Protein AF-S4PW53-F1 (afdb_monomer)

Foldseek 3Di:
DQFQKDQFFDDDWDAQPQPRHTQDDRGSSAIAGPFARHTHHPVSSVVPDRPDAGDPVPDQFDPPDDPVNQCVSVVHPDALVVVVVVVVCVVPNPPPPCVVNDDDDPVVVVVQRVQCRPVPNNRDD

pLDDT: mean 90.6, std 8.45, range [56.06, 98.12]

Solvent-accessible surface area (backbone atoms only — not comparable to full-atom values): 7636 Å² total; per-residue (Å²): 76,74,69,56,67,39,81,35,65,66,83,76,90,50,56,16,74,83,80,71,44,76,43,68,72,87,58,61,36,24,26,30,19,78,61,44,59,56,39,26,36,72,72,51,56,79,70,55,75,57,70,49,54,54,48,68,91,73,61,72,50,62,74,98,56,57,66,70,54,55,24,61,75,68,76,41,96,65,60,64,67,59,56,52,55,51,52,50,37,68,73,76,36,74,86,44,87,54,67,93,71,65,80,77,60,70,67,59,56,49,52,49,52,52,34,38,34,73,48,46,92,73,39,84,134

Nearest PDB structures (foldseek):
  3cxl-assembly1_A  TM=5.288E-01  e=1.741E-15  unclassified
  1xa6-assembly1_A  TM=5.085E-01  e=3.289E-14  Homo sapiens
  3ugd-assembly1_B  TM=9.705E-01  e=2.954E-06  Mus musculus
  3uff-assembly1_B  TM=9.692E-01  e=5.103E-06  Mus musculus
  3ugl-assembly1_B  TM=9.686E-01  e=4.766E-06  Mus musculus

Mean predicted aligned error: 8.58 Å

InterPro domains:
  IPR000198 Rho GTPase-activating protein domain [PF00620] (79-122)
  IPR000198 Rho GTPase-activating protein domain [PS50238] (65-125)
  IPR002219 Protein kinase C-like, phorbol ester/diacylglycerol-binding domain [PF00130] (3-53)
  IPR002219 Protein kinase C-like, phorbol ester/diacylglycerol-binding domain [PS00479] (3-52)
  IPR002219 Protein kinase C-like, phorbol ester/diacylglycerol-binding domain [PS50081] (2-52)
  IPR002219 Protein kinase C-like, phorbol ester/diacylglycerol-binding domain [SM00109] (3-52)
  IPR008936 Rho GTPase activation protein [G3DSA:1.10.555.10] (64-125)
  IPR008936 Rho GTPase activation protein [SSF48350] (61-122)
  IPR020454 Diacylglycerol/phorbol-ester binding [PR00008] (16-25)
  IPR020454 Diacylglycerol/phorbol-ester binding [PR00008] (29-40)
  IPR020454 Diacylglycerol/phorbol-ester binding [PR00008] (41-53)
  IPR046349 C1-like domain superfamily [SSF57889] (2-57)
  IPR051854 Rho-type GTPase-activating protein [PTHR46075] (1-125)

Organism: NCBI:txid116150

Sequence (125 aa):
KSHNFKVHTFKGLNWCELCANFLWGFTAQGVKCEDCGFIAHSKCSDVVPNHCLPDLKKLRGVFGIDLTTLLNAHSSTLPFVVKKCVNEIEARGMDSEGIYRVSGFADEIEALKLAFDKDGEAADL

Radius of gyration: 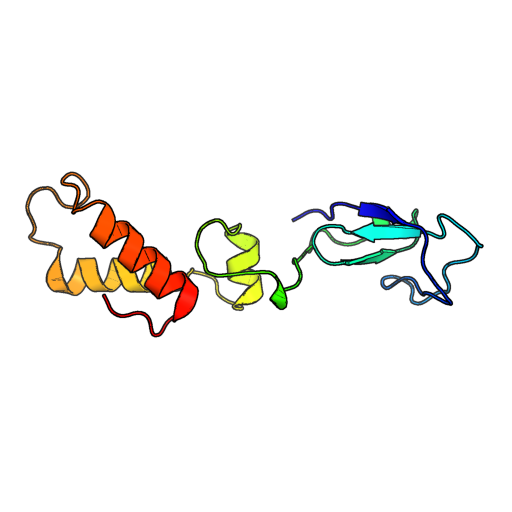21.02 Å; Cα contacts (8 Å, |Δi|>4): 148; chains: 1; bound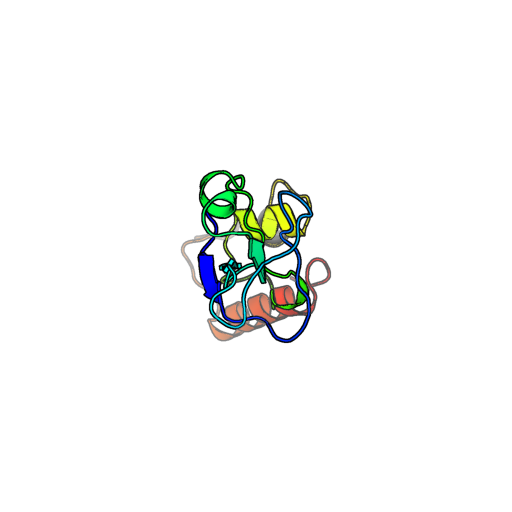ing box: 43×25×58 Å

Secondary structure (DSSP, 8-state):
----EEEE--SS--B-TTT--B--SSS--EEEETTT--EE-TTTGGGS-S-----GGG--SSTTS-HHHHHHHTT-SS-HHHHHHHHHIIIIITT-TTTTTS---HHHHHHHHHHHHHHGGG---

Structure (mmCIF, N/CA/C/O backbone):
data_AF-S4PW53-F1
#
_entry.id   AF-S4PW53-F1
#
loop_
_atom_site.group_PDB
_atom_site.id
_atom_site.type_symbol
_atom_site.label_atom_id
_atom_site.label_alt_id
_atom_site.label_comp_id
_atom_site.label_asym_id
_atom_site.label_entity_id
_atom_site.label_seq_id
_atom_site.pdbx_PDB_ins_code
_atom_site.Cartn_x
_atom_site.Cartn_y
_atom_site.Cartn_z
_atom_site.occupancy
_atom_site.B_iso_or_equiv
_atom_site.auth_seq_id
_atom_site.auth_comp_id
_atom_site.auth_asym_id
_atom_site.auth_atom_id
_atom_site.pdbx_PDB_model_num
ATOM 1 N N . LYS A 1 1 ? 8.225 5.040 -4.719 1.00 74.94 1 LYS A N 1
ATOM 2 C CA . LYS A 1 1 ? 9.363 4.251 -4.182 1.00 74.94 1 LYS A CA 1
ATOM 3 C C . LYS A 1 1 ? 10.362 4.031 -5.316 1.00 74.94 1 LYS A C 1
ATOM 5 O O . LYS A 1 1 ? 9.921 3.732 -6.420 1.00 74.94 1 LYS A O 1
ATOM 10 N N . SER A 1 2 ? 11.664 4.215 -5.079 1.00 87.62 2 SER A N 1
ATOM 11 C CA . SER A 1 2 ? 12.685 3.930 -6.104 1.00 87.62 2 SER A CA 1
ATOM 12 C C . SER A 1 2 ? 12.788 2.423 -6.377 1.00 87.62 2 SER A C 1
ATOM 14 O O . SER A 1 2 ? 12.500 1.611 -5.496 1.00 87.62 2 SER A O 1
ATOM 16 N N . HIS A 1 3 ? 13.158 2.046 -7.597 1.00 92.00 3 HIS A N 1
ATOM 17 C CA . HIS A 1 3 ? 13.350 0.649 -7.980 1.00 92.00 3 HIS A CA 1
ATOM 18 C C . HIS A 1 3 ? 14.664 0.091 -7.407 1.00 92.00 3 HIS A C 1
ATOM 20 O O . HIS A 1 3 ? 15.723 0.692 -7.563 1.00 92.00 3 HIS A O 1
ATOM 26 N N . ASN A 1 4 ? 14.620 -1.105 -6.811 1.00 93.31 4 ASN A N 1
ATOM 27 C CA . ASN A 1 4 ? 15.819 -1.865 -6.439 1.00 93.31 4 ASN A CA 1
ATOM 28 C C . ASN A 1 4 ? 16.297 -2.722 -7.628 1.00 93.31 4 ASN A C 1
ATOM 30 O O . ASN A 1 4 ? 15.990 -3.912 -7.706 1.00 93.31 4 ASN A O 1
ATOM 34 N N . PHE A 1 5 ? 16.958 -2.103 -8.610 1.00 96.50 5 PHE A N 1
ATOM 35 C CA . PHE A 1 5 ? 17.485 -2.797 -9.791 1.00 96.50 5 PHE A CA 1
ATOM 36 C C . PHE A 1 5 ? 18.758 -3.596 -9.478 1.00 96.50 5 PHE A C 1
ATOM 38 O O . PHE A 1 5 ? 19.708 -3.077 -8.892 1.00 96.50 5 PHE A O 1
ATOM 45 N N . LYS A 1 6 ? 18.812 -4.847 -9.950 1.00 97.50 6 LYS A N 1
ATOM 46 C CA . LYS A 1 6 ? 20.015 -5.691 -9.958 1.00 97.50 6 LYS A CA 1
ATOM 47 C C . LYS A 1 6 ? 20.291 -6.218 -11.357 1.00 97.50 6 LYS A C 1
ATOM 49 O O . LYS A 1 6 ? 19.363 -6.507 -12.111 1.00 97.50 6 LYS A O 1
ATOM 54 N N . VAL A 1 7 ? 21.570 -6.368 -11.695 1.00 97.62 7 VAL A N 1
ATOM 55 C CA . VAL A 1 7 ? 21.991 -7.020 -12.943 1.00 97.62 7 VAL A CA 1
ATOM 56 C C . VAL A 1 7 ? 21.440 -8.441 -12.973 1.00 97.62 7 VAL A C 1
ATOM 58 O O . VAL A 1 7 ? 21.563 -9.182 -11.999 1.00 97.62 7 VAL A O 1
ATOM 61 N N . HIS A 1 8 ? 20.828 -8.818 -14.091 1.00 96.44 8 HIS A N 1
ATOM 62 C CA . HIS A 1 8 ? 20.152 -10.099 -14.230 1.00 96.44 8 HIS A CA 1
ATOM 63 C C . HIS A 1 8 ? 20.482 -10.746 -15.580 1.00 96.44 8 HIS A C 1
ATOM 65 O O . HIS A 1 8 ? 20.553 -10.076 -16.609 1.00 96.44 8 HIS A O 1
ATOM 71 N N . THR A 1 9 ? 20.678 -12.069 -15.573 1.00 95.94 9 THR A N 1
ATOM 72 C CA . THR A 1 9 ? 20.819 -12.870 -16.797 1.00 95.94 9 THR A CA 1
ATOM 73 C C . THR A 1 9 ? 19.481 -13.504 -17.129 1.00 95.94 9 THR A C 1
ATOM 75 O O . THR A 1 9 ? 18.988 -14.363 -16.397 1.00 95.94 9 THR A O 1
ATOM 78 N N . PHE A 1 10 ? 18.878 -13.071 -18.229 1.00 93.31 10 PHE A N 1
ATOM 79 C CA . PHE A 1 10 ? 17.559 -13.532 -18.630 1.00 93.31 10 PHE A CA 1
ATOM 80 C C . PHE A 1 10 ? 17.644 -14.800 -19.479 1.00 93.31 10 PHE A C 1
ATOM 82 O O . PHE A 1 10 ? 18.540 -14.961 -20.307 1.00 93.31 10 PHE A O 1
ATOM 89 N N . LYS A 1 11 ? 16.693 -15.715 -19.266 1.00 91.62 11 LYS A N 1
ATOM 90 C CA . LYS A 1 11 ? 16.545 -16.917 -20.089 1.00 91.62 11 LYS A CA 1
ATOM 91 C C . LYS A 1 11 ? 15.675 -16.581 -21.300 1.00 91.62 11 LYS A C 1
ATOM 93 O O . LYS A 1 11 ? 14.579 -16.050 -21.133 1.00 91.62 11 LYS A O 1
ATOM 98 N N . GLY A 1 12 ? 16.151 -16.919 -22.495 1.00 89.06 12 GLY A N 1
ATOM 99 C CA . GLY A 1 12 ? 15.445 -16.649 -23.749 1.00 89.06 12 GLY A CA 1
ATOM 100 C C . GLY A 1 12 ? 15.503 -15.183 -24.187 1.00 89.06 12 GLY A C 1
ATOM 101 O O . GLY A 1 12 ? 16.290 -14.385 -23.676 1.00 89.06 12 GLY A O 1
ATOM 102 N N . LEU A 1 13 ? 14.664 -14.836 -25.162 1.00 90.56 13 LEU A N 1
ATOM 103 C CA . LEU A 1 13 ? 14.567 -13.480 -25.693 1.00 90.56 13 LEU A CA 1
ATOM 104 C C . LEU A 1 13 ? 13.761 -12.598 -24.729 1.00 90.56 13 LEU A C 1
ATOM 106 O O . LEU A 1 13 ? 12.656 -12.969 -24.342 1.00 90.56 13 LEU A O 1
ATOM 110 N N . ASN A 1 14 ? 14.319 -11.456 -24.324 1.00 93.69 14 ASN A N 1
ATOM 111 C CA . ASN A 1 14 ? 13.697 -10.530 -23.374 1.00 93.69 14 ASN A CA 1
ATOM 112 C C . ASN A 1 14 ? 13.786 -9.090 -23.901 1.00 93.69 14 ASN A C 1
ATOM 114 O O . ASN A 1 14 ? 14.706 -8.749 -24.647 1.00 93.69 14 ASN A O 1
ATOM 118 N N . TRP A 1 15 ? 12.838 -8.243 -23.504 1.00 96.06 15 TRP A N 1
ATOM 119 C CA . TRP A 1 15 ? 12.720 -6.857 -23.961 1.00 96.06 15 TRP A CA 1
ATOM 120 C C . TRP A 1 15 ? 12.665 -5.907 -22.769 1.00 96.06 15 TRP A C 1
ATOM 122 O O . TRP A 1 15 ? 12.169 -6.258 -21.702 1.00 96.06 15 TRP A O 1
ATOM 132 N N . CYS A 1 16 ? 13.202 -4.707 -22.955 1.00 95.88 16 CYS A N 1
ATOM 133 C CA . CYS A 1 16 ? 13.136 -3.639 -21.969 1.00 95.88 16 CYS A CA 1
ATOM 134 C C . CYS A 1 16 ? 11.715 -3.074 -21.904 1.00 95.88 16 CYS A C 1
ATOM 136 O O . CYS A 1 16 ? 11.179 -2.647 -22.924 1.00 95.88 16 CYS A O 1
ATOM 138 N N . GLU A 1 17 ? 11.133 -3.009 -20.710 1.00 94.44 17 GLU A N 1
ATOM 139 C CA . GLU A 1 17 ? 9.767 -2.513 -20.498 1.00 94.44 17 GLU A CA 1
ATOM 140 C C . GLU A 1 17 ? 9.651 -0.987 -20.646 1.00 94.44 17 GLU A C 1
ATOM 142 O O . GLU A 1 17 ? 8.554 -0.472 -20.829 1.00 94.44 17 GLU A O 1
ATOM 147 N N . LEU A 1 18 ? 10.773 -0.252 -20.620 1.00 94.44 18 LEU A N 1
ATOM 148 C CA . LEU A 1 18 ? 10.770 1.199 -20.833 1.00 94.44 18 LEU A CA 1
ATOM 149 C C . LEU A 1 18 ? 10.767 1.582 -22.320 1.00 94.44 18 LEU A C 1
ATOM 151 O O . LEU A 1 18 ? 9.990 2.430 -22.741 1.00 94.44 18 LEU A O 1
ATOM 155 N N . CYS A 1 19 ? 11.677 1.008 -23.113 1.00 96.50 19 CYS A N 1
ATOM 156 C CA . CYS A 1 19 ? 11.878 1.404 -24.513 1.00 96.50 19 CYS A CA 1
ATOM 157 C C . CYS A 1 19 ? 11.349 0.382 -25.527 1.00 96.50 19 CYS A C 1
ATOM 159 O O . CYS A 1 19 ? 11.502 0.595 -26.727 1.00 96.50 19 CYS A O 1
ATOM 161 N N . ALA A 1 20 ? 10.793 -0.737 -25.053 1.00 94.81 20 ALA A N 1
ATOM 162 C CA . ALA A 1 20 ? 10.298 -1.864 -25.846 1.00 94.81 20 ALA A CA 1
ATOM 163 C C . ALA A 1 20 ? 11.337 -2.523 -26.781 1.00 94.81 20 ALA A C 1
ATOM 165 O O . ALA A 1 20 ? 10.982 -3.361 -27.607 1.00 94.81 20 ALA A O 1
ATOM 166 N N . ASN A 1 21 ? 12.628 -2.196 -26.650 1.00 96.44 21 ASN A N 1
ATOM 167 C CA . ASN A 1 21 ? 13.694 -2.787 -27.458 1.00 96.44 21 ASN A CA 1
ATOM 168 C C . ASN A 1 21 ? 14.283 -4.043 -26.813 1.00 96.44 21 ASN A C 1
ATOM 170 O O . ASN A 1 21 ? 14.272 -4.218 -25.593 1.00 96.44 21 ASN A O 1
ATOM 174 N N . PHE A 1 22 ? 14.857 -4.894 -27.660 1.00 96.06 22 PHE A N 1
ATOM 175 C CA . PHE A 1 22 ? 15.467 -6.156 -27.261 1.00 96.06 22 PHE A CA 1
ATOM 176 C C . PHE A 1 22 ? 16.677 -5.971 -26.322 1.00 96.06 22 PHE A C 1
ATOM 178 O O . PHE A 1 22 ? 17.476 -5.039 -26.467 1.00 96.06 22 PHE A O 1
ATOM 185 N N . LEU A 1 23 ? 16.822 -6.877 -25.352 1.00 96.38 23 LEU A N 1
ATOM 186 C CA . LEU A 1 23 ? 17.965 -6.960 -24.441 1.00 96.38 23 LEU A CA 1
ATOM 187 C C . LEU A 1 23 ? 19.056 -7.847 -25.052 1.00 96.38 23 LEU A C 1
ATOM 189 O O . LEU A 1 23 ? 19.021 -9.071 -24.939 1.00 96.38 23 LEU A O 1
ATOM 193 N N . TRP A 1 24 ? 20.023 -7.218 -25.718 1.00 93.44 24 TRP A N 1
ATOM 194 C CA . TRP A 1 24 ? 21.106 -7.914 -26.413 1.00 93.44 24 TRP A CA 1
ATOM 195 C C . TRP A 1 24 ? 22.101 -8.586 -25.455 1.00 93.44 24 TRP A C 1
ATOM 197 O O . TRP A 1 24 ? 22.499 -8.002 -24.449 1.00 93.44 24 TRP A O 1
ATOM 207 N N . GLY A 1 25 ? 22.561 -9.788 -25.822 1.00 91.38 25 GLY A N 1
ATOM 208 C CA . GLY A 1 25 ? 23.638 -10.515 -25.139 1.00 91.38 25 GLY A CA 1
ATOM 209 C C . GLY A 1 25 ? 23.236 -11.896 -24.610 1.00 91.38 25 GLY A C 1
ATOM 210 O O . GLY A 1 25 ? 22.059 -12.244 -24.524 1.00 91.38 25 GLY A O 1
ATOM 211 N N . PHE A 1 26 ? 24.235 -12.701 -24.241 1.00 89.31 26 PHE A N 1
ATOM 212 C CA . PHE A 1 26 ? 24.027 -14.052 -23.695 1.00 89.31 26 PHE A CA 1
ATOM 213 C C . PHE A 1 26 ? 23.909 -14.078 -22.165 1.00 89.31 26 PHE A C 1
ATOM 215 O O . PHE A 1 26 ? 23.228 -14.942 -21.617 1.00 89.31 26 PHE A O 1
ATOM 222 N N . THR A 1 27 ? 24.543 -13.127 -21.478 1.00 93.62 27 THR A N 1
ATOM 223 C CA . THR A 1 27 ? 24.503 -12.964 -20.020 1.00 93.62 27 THR A CA 1
ATOM 224 C C . THR A 1 27 ? 24.413 -11.485 -19.660 1.00 93.62 27 THR A C 1
ATOM 226 O O . THR A 1 27 ? 24.782 -10.635 -20.469 1.00 93.62 27 THR A O 1
ATOM 229 N N . ALA A 1 28 ? 23.899 -11.182 -18.462 1.00 92.81 28 ALA A N 1
ATOM 230 C CA . ALA A 1 28 ? 23.803 -9.824 -17.914 1.00 92.81 28 ALA A CA 1
ATOM 231 C C . ALA A 1 28 ? 23.223 -8.786 -18.902 1.00 92.81 28 ALA A C 1
ATOM 233 O O . ALA A 1 28 ? 23.716 -7.665 -19.001 1.00 92.81 28 ALA A O 1
ATOM 234 N N . GLN A 1 29 ? 22.177 -9.160 -19.648 1.00 96.88 29 GLN A N 1
ATOM 235 C CA . GLN A 1 29 ? 21.643 -8.349 -20.752 1.00 96.88 29 GLN A CA 1
ATOM 236 C C . GLN A 1 29 ? 21.003 -7.034 -20.284 1.00 96.88 29 GLN A C 1
ATOM 238 O O . GLN A 1 29 ? 20.820 -6.098 -21.064 1.00 96.88 29 GLN A O 1
ATOM 243 N N . GLY A 1 30 ? 20.639 -6.964 -19.006 1.00 97.00 30 GLY A N 1
ATOM 244 C CA . GLY A 1 30 ? 20.067 -5.781 -18.388 1.00 97.00 30 GLY A CA 1
ATOM 245 C C . GLY A 1 30 ? 19.898 -5.953 -16.888 1.00 97.00 30 GLY A C 1
ATOM 246 O O . GLY A 1 30 ? 20.558 -6.775 -16.247 1.00 97.00 30 GLY A O 1
ATOM 247 N N . VAL A 1 31 ? 18.986 -5.164 -16.337 1.00 97.56 31 VAL A N 1
ATOM 248 C CA . VAL A 1 31 ? 18.651 -5.160 -14.920 1.00 97.56 31 VAL A CA 1
ATOM 249 C C . VAL A 1 31 ? 17.200 -5.565 -14.707 1.00 97.56 31 VAL A C 1
ATOM 251 O O . VAL A 1 31 ? 16.331 -5.317 -15.544 1.00 97.56 31 VAL A O 1
ATOM 254 N N . LYS A 1 32 ? 16.941 -6.193 -13.565 1.00 95.69 32 LYS A N 1
ATOM 255 C CA . LYS A 1 32 ? 15.606 -6.528 -13.085 1.00 95.69 32 LYS A CA 1
ATOM 256 C C . LYS A 1 32 ? 15.421 -5.942 -11.695 1.00 95.69 32 LYS A C 1
ATOM 258 O O . LYS A 1 32 ? 16.305 -6.072 -10.851 1.00 95.69 32 LYS A O 1
ATOM 263 N N . CYS A 1 33 ? 14.292 -5.289 -11.455 1.00 93.75 33 CYS A N 1
ATOM 264 C CA . CYS A 1 33 ? 13.952 -4.837 -10.116 1.00 93.75 33 CYS A CA 1
ATOM 265 C C . CYS A 1 33 ? 13.576 -6.043 -9.243 1.00 93.75 33 CYS A C 1
ATOM 267 O O . CYS A 1 33 ? 12.696 -6.818 -9.616 1.00 93.75 33 CYS A O 1
ATOM 269 N N . GLU A 1 34 ? 14.219 -6.210 -8.088 1.00 90.56 34 GLU A N 1
ATOM 270 C CA . GLU A 1 34 ? 13.914 -7.320 -7.168 1.00 90.56 34 GLU A CA 1
ATOM 271 C C . GLU A 1 34 ? 12.533 -7.175 -6.511 1.00 90.56 34 GLU A C 1
ATOM 273 O O . GLU A 1 34 ? 11.892 -8.178 -6.195 1.00 90.56 34 GLU A O 1
ATOM 278 N N . ASP A 1 35 ? 12.048 -5.937 -6.379 1.00 84.94 35 ASP A N 1
ATOM 279 C CA . ASP A 1 35 ? 10.784 -5.625 -5.711 1.00 84.94 35 ASP A CA 1
ATOM 280 C C . ASP A 1 35 ? 9.577 -5.851 -6.633 1.00 84.94 35 ASP A C 1
ATOM 282 O O . ASP A 1 35 ? 8.657 -6.599 -6.300 1.00 84.94 35 ASP A O 1
ATOM 286 N N . CYS A 1 36 ? 9.570 -5.204 -7.804 1.00 85.88 36 CYS A N 1
ATOM 287 C CA . CYS A 1 36 ? 8.433 -5.225 -8.731 1.00 85.88 36 CYS A CA 1
ATOM 288 C C . CYS A 1 36 ? 8.625 -6.134 -9.947 1.00 85.88 36 CYS A C 1
ATOM 290 O O . CYS A 1 36 ? 7.673 -6.402 -10.670 1.00 85.88 36 CYS A O 1
ATOM 292 N N . GLY A 1 37 ? 9.844 -6.611 -10.196 1.00 88.62 37 GLY A N 1
ATOM 293 C CA . GLY A 1 37 ? 10.150 -7.440 -11.357 1.00 88.62 37 GLY A CA 1
ATOM 294 C C . GLY A 1 37 ? 10.387 -6.681 -12.662 1.00 88.62 37 GLY A C 1
ATOM 295 O O . GLY A 1 37 ? 10.756 -7.353 -13.621 1.00 88.62 37 GLY A O 1
ATOM 296 N N . PHE A 1 38 ? 10.250 -5.346 -12.686 1.00 92.56 38 PHE A N 1
ATOM 297 C CA . PHE A 1 38 ? 10.446 -4.512 -13.881 1.00 92.56 38 PHE A CA 1
ATOM 298 C C . PHE A 1 38 ? 11.807 -4.769 -14.532 1.00 92.56 38 PHE A C 1
ATOM 300 O O . PHE A 1 38 ? 12.840 -4.752 -13.852 1.00 92.56 38 PHE A O 1
ATOM 307 N N . ILE A 1 39 ? 11.804 -4.988 -15.842 1.00 94.81 39 ILE A N 1
ATOM 308 C CA . ILE A 1 39 ? 12.970 -5.331 -16.651 1.00 94.81 39 ILE A CA 1
ATOM 309 C C . ILE A 1 39 ? 13.382 -4.129 -17.504 1.00 94.81 39 ILE A C 1
ATOM 311 O O . ILE A 1 39 ? 12.596 -3.601 -18.288 1.00 94.81 39 ILE A O 1
ATOM 315 N N . ALA A 1 40 ? 14.646 -3.718 -17.408 1.00 97.50 40 ALA A N 1
ATOM 316 C CA . ALA A 1 40 ? 15.173 -2.593 -18.177 1.00 97.50 40 ALA A CA 1
ATOM 317 C C . ALA A 1 40 ? 16.607 -2.836 -18.664 1.00 97.50 40 ALA A C 1
ATOM 319 O O . ALA A 1 40 ? 17.360 -3.618 -18.082 1.00 97.50 40 ALA A O 1
ATOM 320 N N . HIS A 1 41 ? 17.035 -2.119 -19.709 1.00 98.12 41 HIS A N 1
ATOM 321 C CA . HIS A 1 41 ? 18.471 -1.947 -19.966 1.00 98.12 41 HIS A CA 1
ATOM 322 C C . HIS A 1 41 ? 19.118 -1.183 -18.805 1.00 98.12 41 HIS A C 1
ATOM 324 O O . HIS A 1 41 ? 18.471 -0.335 -18.196 1.00 98.12 41 HIS A O 1
ATOM 330 N N . SER A 1 42 ? 20.420 -1.381 -18.583 1.00 96.31 42 SER A N 1
ATOM 331 C CA . SER A 1 42 ? 21.156 -0.651 -17.536 1.00 96.31 42 SER A CA 1
ATOM 332 C C . SER A 1 42 ? 21.108 0.874 -17.693 1.00 96.31 42 SER A C 1
ATOM 334 O O . SER A 1 42 ? 21.176 1.573 -16.698 1.00 96.31 42 SER A O 1
ATOM 336 N N . LYS A 1 43 ? 21.004 1.399 -18.922 1.00 96.38 43 LYS A N 1
ATOM 337 C CA . LYS A 1 43 ? 20.832 2.846 -19.159 1.00 96.38 43 LYS A CA 1
ATOM 338 C C . LYS A 1 43 ? 19.379 3.288 -19.023 1.00 96.38 43 LYS A C 1
ATOM 340 O O . LYS A 1 43 ? 19.097 4.413 -18.638 1.00 96.38 43 LYS A O 1
ATOM 345 N N . CYS A 1 44 ? 18.444 2.409 -19.381 1.00 97.31 44 CYS A N 1
ATOM 346 C CA . CYS A 1 44 ? 17.024 2.697 -19.238 1.00 97.31 44 CYS A CA 1
ATOM 347 C C . CYS A 1 44 ? 16.643 2.801 -17.761 1.00 97.31 44 CYS A C 1
ATOM 349 O O . CYS A 1 44 ? 15.852 3.671 -17.428 1.00 97.31 44 CYS A O 1
ATOM 351 N N . SER A 1 45 ? 17.228 1.983 -16.878 1.00 96.25 45 SER A N 1
ATOM 352 C CA . SER A 1 45 ? 16.944 2.035 -15.438 1.00 96.25 45 SER A CA 1
ATOM 353 C C . SER A 1 45 ? 17.233 3.385 -14.789 1.00 96.25 45 SER A C 1
ATOM 355 O O . SER A 1 45 ? 16.551 3.726 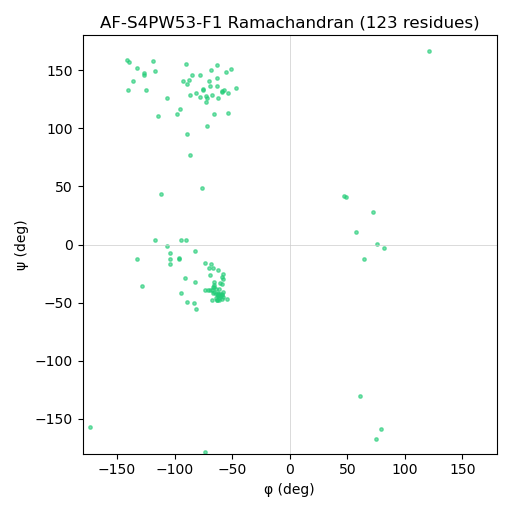-13.829 1.00 96.25 45 SER A O 1
ATOM 357 N N . ASP A 1 46 ? 18.173 4.167 -15.325 1.00 95.62 46 ASP A N 1
ATOM 358 C CA . ASP A 1 46 ? 18.531 5.485 -14.783 1.00 95.62 46 ASP A CA 1
ATOM 359 C C . ASP A 1 46 ? 17.427 6.535 -14.994 1.00 95.62 46 ASP A C 1
ATOM 361 O O . ASP A 1 46 ? 17.390 7.554 -14.307 1.00 95.62 46 ASP A O 1
ATOM 365 N N . VAL A 1 47 ? 16.524 6.290 -15.949 1.00 95.06 47 VAL A N 1
ATOM 366 C CA . VAL A 1 47 ? 15.438 7.205 -16.335 1.00 95.06 47 VAL A CA 1
ATOM 367 C C . VAL A 1 47 ? 14.044 6.616 -16.085 1.00 95.06 47 VAL A C 1
ATOM 369 O O . VAL A 1 47 ? 13.044 7.246 -16.429 1.00 95.06 47 VAL A O 1
ATOM 372 N N . VAL A 1 48 ? 13.950 5.421 -15.486 1.00 92.62 48 VAL A N 1
ATOM 373 C CA . VAL A 1 48 ? 12.661 4.849 -15.067 1.00 92.62 48 VAL A CA 1
ATOM 374 C C . VAL A 1 48 ? 12.088 5.703 -13.924 1.00 92.62 48 VAL A C 1
ATOM 376 O O . VAL A 1 48 ? 12.785 5.937 -12.934 1.00 92.62 48 VAL A O 1
ATOM 379 N N . PRO A 1 49 ? 10.825 6.164 -14.013 1.00 90.25 49 PRO A N 1
ATOM 380 C CA . PRO A 1 49 ? 10.180 6.901 -12.930 1.00 90.25 49 PRO A CA 1
ATOM 381 C C . PRO A 1 49 ? 10.181 6.138 -11.598 1.00 90.25 49 PRO A C 1
ATOM 383 O O . PRO A 1 49 ? 10.048 4.918 -11.567 1.00 90.25 49 PRO A O 1
ATOM 386 N N . ASN A 1 50 ? 10.234 6.856 -10.473 1.00 85.12 50 ASN A N 1
ATOM 387 C CA . ASN A 1 50 ? 10.266 6.282 -9.116 1.00 85.12 50 ASN A CA 1
ATOM 388 C C . ASN A 1 50 ? 8.894 5.764 -8.624 1.00 85.12 50 ASN A C 1
ATOM 390 O O . ASN A 1 50 ? 8.458 6.047 -7.497 1.00 85.12 50 ASN A O 1
ATOM 394 N N . HIS A 1 51 ? 8.224 4.982 -9.467 1.00 82.69 51 HIS A N 1
ATOM 395 C CA . HIS A 1 51 ? 6.918 4.366 -9.240 1.00 82.69 51 HIS A CA 1
ATOM 396 C C . HIS A 1 51 ? 7.039 2.842 -9.121 1.00 82.69 51 HIS A C 1
ATOM 398 O O . HIS A 1 51 ? 6.240 2.093 -9.676 1.00 82.69 51 HIS A O 1
ATOM 404 N N . CYS A 1 52 ? 8.044 2.370 -8.376 1.00 84.94 52 CYS A N 1
ATOM 405 C CA . CYS A 1 52 ? 8.193 0.950 -8.089 1.00 84.94 52 CYS A CA 1
ATOM 406 C C . CYS A 1 52 ? 7.024 0.459 -7.226 1.00 84.94 52 CYS A C 1
ATOM 408 O O . CYS A 1 52 ? 6.907 0.846 -6.059 1.00 84.94 52 CYS A O 1
ATOM 410 N N . LEU A 1 53 ? 6.185 -0.397 -7.808 1.00 76.12 53 LEU A N 1
ATOM 411 C CA . LEU A 1 53 ? 5.088 -1.085 -7.135 1.00 76.12 53 LEU A CA 1
ATOM 412 C C . LEU A 1 53 ? 5.396 -2.584 -7.121 1.00 76.12 53 LEU A C 1
ATOM 414 O O . LEU A 1 53 ? 5.419 -3.189 -8.193 1.00 76.12 53 LEU A O 1
ATOM 418 N N . PRO A 1 54 ? 5.685 -3.183 -5.952 1.00 71.94 54 PRO A N 1
ATOM 419 C CA . PRO A 1 54 ? 5.878 -4.622 -5.823 1.00 71.94 54 PRO A CA 1
ATOM 420 C C . PRO A 1 54 ? 4.724 -5.406 -6.448 1.00 71.94 54 PRO A C 1
ATOM 422 O O . PRO A 1 54 ? 3.588 -4.934 -6.463 1.00 71.94 54 PRO A O 1
ATOM 425 N N . ASP A 1 55 ? 5.015 -6.615 -6.931 1.00 66.06 55 ASP A N 1
ATOM 426 C CA . ASP A 1 55 ? 3.980 -7.520 -7.434 1.00 66.06 55 ASP A CA 1
ATOM 427 C C . ASP A 1 55 ? 2.898 -7.707 -6.360 1.00 66.06 55 ASP A C 1
ATOM 429 O O . ASP A 1 55 ? 3.154 -8.281 -5.298 1.00 66.06 55 ASP A O 1
ATOM 433 N N . LEU A 1 56 ? 1.691 -7.214 -6.646 1.00 58.12 56 LEU A N 1
ATOM 434 C CA . LEU A 1 56 ? 0.554 -7.240 -5.727 1.00 58.12 56 LEU A CA 1
ATOM 435 C C . LEU A 1 56 ? 0.201 -8.670 -5.301 1.00 58.12 56 LEU A C 1
ATOM 437 O O . LEU A 1 56 ? -0.300 -8.871 -4.202 1.00 58.12 56 LEU A O 1
ATOM 441 N N . LYS A 1 57 ? 0.535 -9.683 -6.114 1.00 56.06 57 LYS A N 1
ATOM 442 C CA . LYS A 1 57 ? 0.341 -11.102 -5.769 1.00 56.06 57 LYS A CA 1
ATOM 443 C C . LYS A 1 57 ? 1.261 -11.580 -4.641 1.00 56.06 57 LYS A C 1
ATOM 445 O O . LYS A 1 57 ? 1.019 -12.640 -4.068 1.00 56.06 57 LYS A O 1
ATOM 450 N N . LYS A 1 58 ? 2.330 -10.835 -4.343 1.00 59.75 58 LYS A N 1
ATOM 451 C CA . LYS A 1 58 ? 3.263 -11.106 -3.240 1.00 59.75 58 LYS A CA 1
ATOM 452 C C . LYS A 1 58 ? 2.949 -10.307 -1.979 1.00 59.75 58 LYS A C 1
ATOM 454 O O . LYS A 1 58 ? 3.517 -10.617 -0.934 1.00 59.75 58 LYS A O 1
ATOM 459 N N . LEU A 1 59 ? 2.075 -9.303 -2.060 1.00 65.62 59 LEU A N 1
ATOM 460 C CA . LEU A 1 59 ? 1.586 -8.597 -0.883 1.00 65.62 59 LEU A CA 1
ATOM 461 C C . LEU A 1 59 ? 0.634 -9.541 -0.142 1.00 65.62 59 LEU A C 1
ATOM 463 O O . LEU A 1 59 ? -0.489 -9.783 -0.576 1.00 65.62 59 LEU A O 1
ATOM 467 N N . ARG A 1 60 ? 1.125 -10.152 0.937 1.00 65.75 60 ARG A N 1
ATOM 468 C CA . ARG A 1 60 ? 0.295 -10.938 1.852 1.00 65.75 60 ARG A CA 1
ATOM 469 C C . ARG A 1 60 ? -0.108 -10.015 2.991 1.00 65.75 60 ARG A C 1
ATOM 471 O O . ARG A 1 60 ? 0.766 -9.556 3.718 1.00 65.75 60 ARG A O 1
ATOM 478 N N . GLY A 1 61 ? -1.404 -9.766 3.120 1.00 76.12 61 GLY A N 1
ATOM 479 C CA . GLY A 1 61 ? -1.955 -8.933 4.178 1.00 76.12 61 GLY A CA 1
ATOM 480 C C . GLY A 1 61 ? -1.830 -7.434 3.934 1.00 76.12 61 GLY A C 1
ATOM 481 O O . GLY A 1 61 ? -1.725 -6.972 2.800 1.00 76.12 61 GLY A O 1
ATOM 482 N N . VAL A 1 62 ? -1.907 -6.686 5.025 1.00 87.88 62 VAL A N 1
ATOM 483 C CA . VAL A 1 62 ? -1.976 -5.226 5.112 1.00 87.88 62 VAL A CA 1
ATOM 484 C C . VAL A 1 62 ? -0.915 -4.706 6.078 1.00 87.88 62 VAL A C 1
ATOM 486 O O . VAL A 1 62 ? -0.325 -3.650 5.838 1.00 87.88 62 VAL A O 1
ATOM 489 N N . PHE A 1 63 ? -0.638 -5.444 7.155 1.00 90.00 63 PHE A N 1
ATOM 490 C CA . PHE A 1 63 ? 0.393 -5.081 8.121 1.00 90.00 63 PHE A CA 1
ATOM 491 C C . PHE A 1 63 ? 1.801 -5.413 7.607 1.00 90.00 63 PHE A C 1
ATOM 493 O O . PHE A 1 63 ? 2.025 -6.373 6.876 1.00 90.00 63 PHE A O 1
ATOM 500 N N . GLY A 1 64 ? 2.782 -4.582 7.977 1.00 84.88 64 GLY A N 1
ATOM 501 C CA . GLY A 1 64 ? 4.176 -4.735 7.537 1.00 84.88 64 GLY A CA 1
ATOM 502 C C . GLY A 1 64 ? 4.453 -4.293 6.092 1.00 84.88 64 GLY A C 1
ATOM 503 O O . GLY A 1 64 ? 5.600 -4.363 5.649 1.00 84.88 64 GLY A O 1
ATOM 504 N N . ILE A 1 65 ? 3.440 -3.804 5.369 1.00 84.12 65 ILE A N 1
ATOM 505 C CA . ILE A 1 65 ? 3.573 -3.251 4.017 1.00 84.12 65 ILE A CA 1
ATOM 506 C C . ILE A 1 65 ? 3.792 -1.735 4.095 1.00 84.12 65 ILE A C 1
ATOM 508 O O . ILE A 1 65 ? 3.178 -1.037 4.901 1.00 84.12 65 ILE A O 1
ATOM 512 N N . ASP A 1 66 ? 4.667 -1.214 3.231 1.00 83.75 66 ASP A N 1
ATOM 513 C CA . ASP A 1 66 ? 4.865 0.228 3.067 1.00 83.75 66 ASP A CA 1
ATOM 514 C C . ASP A 1 66 ? 3.549 0.934 2.703 1.00 83.75 66 ASP A C 1
ATOM 516 O O . ASP A 1 66 ? 2.841 0.526 1.779 1.00 83.75 66 ASP A O 1
ATOM 520 N N . LEU A 1 67 ? 3.258 2.041 3.392 1.00 87.00 67 LEU A N 1
ATOM 521 C CA . LEU A 1 67 ? 2.006 2.780 3.237 1.00 87.00 67 LEU A CA 1
ATOM 522 C C . LEU A 1 67 ? 1.748 3.178 1.780 1.00 87.00 67 LEU A C 1
ATOM 524 O O . LEU A 1 67 ? 0.656 2.963 1.264 1.00 87.00 67 LEU A O 1
ATOM 528 N N . THR A 1 68 ? 2.755 3.719 1.093 1.00 84.31 68 THR A N 1
ATOM 529 C CA . THR A 1 68 ? 2.607 4.172 -0.301 1.00 84.31 68 THR A CA 1
ATO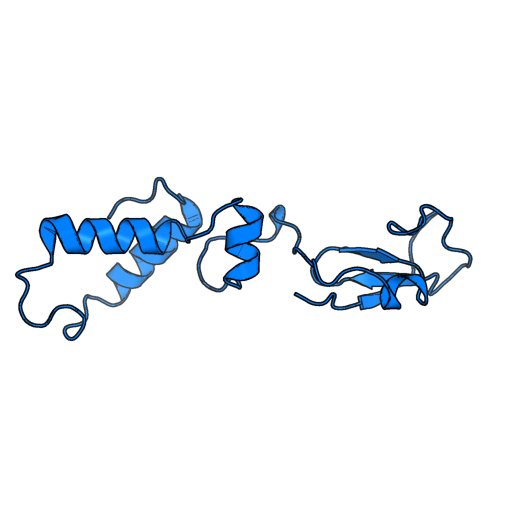M 530 C C . THR A 1 68 ? 2.289 2.999 -1.226 1.00 84.31 68 THR A C 1
ATOM 532 O O . THR A 1 68 ? 1.478 3.118 -2.141 1.00 84.31 68 THR A O 1
ATOM 535 N N . THR A 1 69 ? 2.912 1.849 -0.975 1.00 81.31 69 THR A N 1
ATOM 536 C CA . THR A 1 69 ? 2.654 0.606 -1.705 1.00 81.31 69 THR A CA 1
ATOM 537 C C . THR A 1 69 ? 1.216 0.131 -1.509 1.00 81.31 69 THR A C 1
ATOM 539 O O . THR A 1 69 ? 0.538 -0.144 -2.496 1.00 81.31 69 THR A O 1
ATOM 542 N N . LEU A 1 70 ? 0.735 0.097 -0.264 1.00 84.44 70 LEU A N 1
ATOM 543 C CA . LEU A 1 70 ? -0.636 -0.297 0.065 1.00 84.44 70 LEU A CA 1
ATOM 544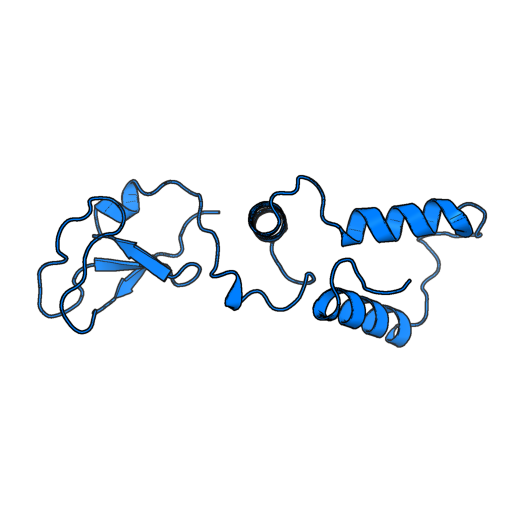 C C . LEU A 1 70 ? -1.666 0.644 -0.582 1.00 84.44 70 LEU A C 1
ATOM 546 O O . LEU A 1 70 ? -2.624 0.194 -1.205 1.00 84.44 70 LEU A O 1
ATOM 550 N N . LEU A 1 71 ? -1.452 1.956 -0.486 1.00 87.06 71 LEU A N 1
ATOM 551 C CA . LEU A 1 71 ? -2.353 2.957 -1.058 1.00 87.06 71 LEU A CA 1
ATOM 552 C C . LEU A 1 71 ? -2.445 2.855 -2.584 1.00 87.06 71 LEU A C 1
ATOM 554 O O . LEU A 1 71 ? -3.545 2.857 -3.134 1.00 87.06 71 LEU A O 1
ATOM 558 N N . ASN A 1 72 ? -1.309 2.692 -3.265 1.00 83.19 72 ASN A N 1
ATOM 559 C CA . ASN A 1 72 ? -1.284 2.522 -4.718 1.00 83.19 72 ASN A CA 1
ATOM 560 C C . ASN A 1 72 ? -1.917 1.194 -5.157 1.00 83.19 72 ASN A C 1
ATOM 562 O O . ASN A 1 72 ? -2.641 1.168 -6.148 1.00 83.19 72 ASN A O 1
ATOM 566 N N . ALA A 1 73 ? -1.682 0.109 -4.412 1.00 79.6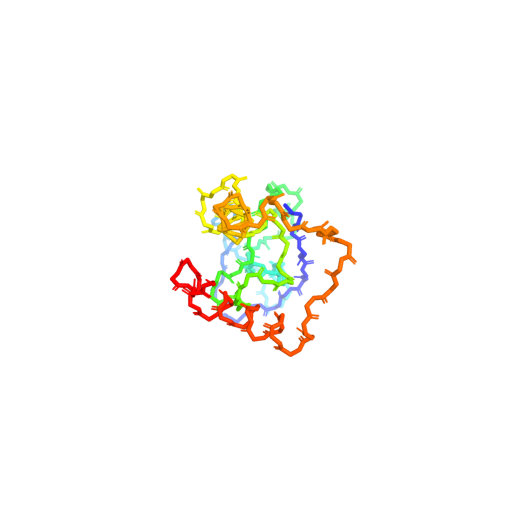2 73 ALA A N 1
ATOM 567 C CA . ALA A 1 73 ? -2.283 -1.199 -4.671 1.00 79.62 73 ALA A CA 1
ATOM 568 C C . ALA A 1 73 ? -3.817 -1.153 -4.637 1.00 79.62 73 ALA A C 1
ATOM 570 O O . ALA A 1 73 ? -4.477 -1.722 -5.503 1.00 79.62 73 ALA A O 1
ATOM 571 N N . HIS A 1 74 ? -4.373 -0.448 -3.651 1.00 79.62 74 HIS A N 1
ATOM 572 C CA . HIS A 1 74 ? -5.817 -0.329 -3.447 1.00 79.62 74 HIS A CA 1
ATOM 573 C C . HIS A 1 74 ? -6.434 0.917 -4.100 1.00 79.62 74 HIS A C 1
ATOM 575 O O . HIS A 1 74 ? -7.626 1.152 -3.935 1.00 79.62 74 HIS A O 1
ATOM 581 N N . SER A 1 75 ? -5.652 1.720 -4.836 1.00 83.44 75 SER A N 1
ATOM 582 C CA . SER A 1 75 ? -6.096 3.001 -5.413 1.00 83.44 75 SER A CA 1
ATOM 583 C C . SER A 1 75 ? -6.807 3.912 -4.396 1.00 83.44 75 SER A C 1
ATOM 585 O O . SER A 1 75 ? -7.815 4.545 -4.705 1.00 83.44 75 SER A O 1
ATOM 587 N N . SER A 1 76 ? -6.292 3.964 -3.164 1.00 85.81 76 SER A N 1
ATOM 588 C CA . SER A 1 76 ? -6.876 4.716 -2.047 1.00 85.81 76 SER A CA 1
ATOM 589 C C . SER A 1 76 ? -5.915 5.789 -1.537 1.00 85.81 76 SER A C 1
ATOM 591 O O . SER A 1 76 ? -4.704 5.687 -1.706 1.00 85.81 76 SER A O 1
ATOM 593 N N . THR A 1 77 ? -6.443 6.815 -0.870 1.00 91.50 77 THR A N 1
ATOM 594 C CA . THR A 1 77 ? -5.658 7.839 -0.153 1.00 91.50 77 THR A CA 1
ATOM 595 C C . THR A 1 77 ? -5.509 7.545 1.340 1.00 91.50 77 THR A C 1
ATOM 597 O O . THR A 1 77 ? -4.695 8.176 2.011 1.00 91.50 77 THR A O 1
ATOM 600 N N . LEU A 1 78 ? -6.275 6.584 1.864 1.00 91.81 78 LEU A N 1
ATOM 601 C CA . LEU A 1 78 ? -6.266 6.182 3.268 1.00 91.81 78 LEU A CA 1
ATOM 602 C C . LEU A 1 78 ? -6.390 4.652 3.378 1.00 91.81 78 LEU A C 1
ATOM 604 O O . LEU A 1 78 ? -7.273 4.078 2.730 1.00 91.81 78 LEU A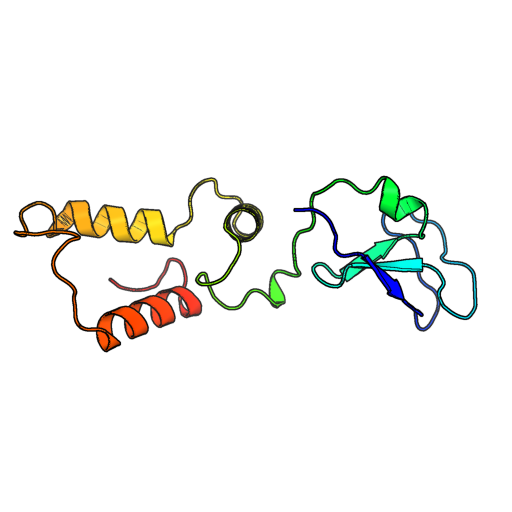 O 1
ATOM 608 N N . PRO A 1 79 ? -5.566 3.968 4.195 1.00 92.62 79 PRO A N 1
ATOM 609 C CA . PRO A 1 79 ? -5.709 2.531 4.398 1.00 92.62 79 PRO A CA 1
ATOM 610 C C . PRO A 1 79 ? -7.052 2.200 5.042 1.00 92.62 79 PRO A C 1
ATOM 612 O O . PRO A 1 79 ? -7.458 2.846 6.013 1.00 92.62 79 PRO A O 1
ATOM 615 N N . PHE A 1 80 ? -7.720 1.161 4.547 1.00 92.50 80 PHE A N 1
ATOM 616 C CA . PHE A 1 80 ? -9.022 0.764 5.078 1.00 92.50 80 PHE A CA 1
ATOM 617 C C . PHE A 1 80 ? -8.955 0.375 6.562 1.00 92.50 80 PHE A C 1
ATOM 619 O O . PHE A 1 80 ? -9.885 0.689 7.294 1.00 92.50 80 PHE A O 1
ATOM 626 N N . VAL A 1 81 ? -7.844 -0.216 7.028 1.00 94.81 81 VAL A N 1
ATOM 627 C CA . VAL A 1 81 ? -7.630 -0.565 8.446 1.00 94.81 81 VAL A CA 1
ATOM 628 C C . VAL A 1 81 ? -7.727 0.672 9.333 1.00 94.81 81 VAL A C 1
ATOM 630 O O . VAL A 1 81 ? -8.418 0.651 10.344 1.00 94.81 81 VAL A O 1
ATOM 633 N N . VAL A 1 82 ? -7.098 1.782 8.928 1.00 95.94 82 VAL A N 1
ATOM 634 C CA . VAL A 1 82 ? -7.153 3.041 9.687 1.00 9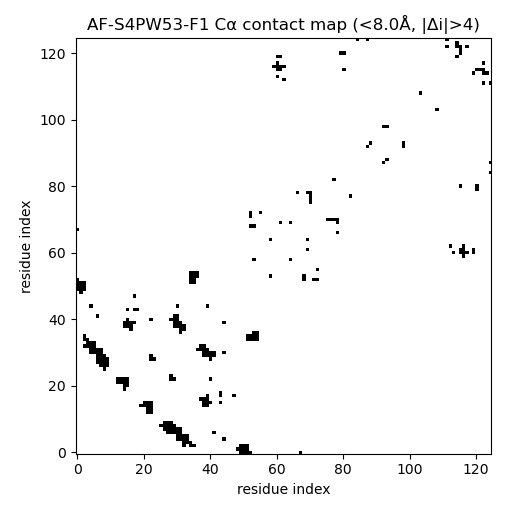5.94 82 VAL A CA 1
ATOM 635 C C . VAL A 1 82 ? -8.587 3.558 9.737 1.00 95.94 82 VAL A C 1
ATOM 637 O O . VAL A 1 82 ? -9.082 3.863 10.816 1.00 95.94 82 VAL A O 1
ATOM 640 N N . LYS A 1 83 ? -9.279 3.598 8.591 1.00 95.62 83 LYS A N 1
ATOM 641 C CA . LYS A 1 83 ? -10.680 4.038 8.530 1.00 95.62 83 LYS A CA 1
ATOM 642 C C . LYS A 1 83 ? -11.581 3.177 9.423 1.00 95.62 83 LYS A C 1
ATOM 644 O O . LYS A 1 83 ? -12.379 3.719 10.177 1.00 95.62 83 LYS A O 1
ATOM 649 N N . LYS A 1 84 ? -11.448 1.851 9.352 1.00 96.12 84 LYS A N 1
ATOM 650 C CA . LYS A 1 84 ? -12.309 0.915 10.082 1.00 96.12 84 LYS A CA 1
ATOM 651 C C . LYS A 1 84 ? -12.083 0.992 11.592 1.00 96.12 84 LYS A C 1
ATOM 653 O O . LYS A 1 84 ? -13.044 1.148 12.334 1.00 96.12 84 LYS A O 1
ATOM 658 N N . CYS A 1 85 ? -10.824 0.978 12.035 1.00 96.88 85 CYS A N 1
ATOM 659 C CA . CYS A 1 85 ? -10.493 1.096 13.454 1.00 96.88 85 CYS A CA 1
ATOM 660 C C . CYS A 1 85 ? -10.941 2.438 14.045 1.00 96.88 85 CYS A C 1
ATOM 662 O O . CYS A 1 85 ? -11.487 2.459 15.143 1.00 96.88 85 CYS A O 1
ATOM 664 N N . VAL A 1 86 ? -10.736 3.552 13.329 1.00 97.06 86 VAL A N 1
ATOM 665 C CA . VAL A 1 86 ? -11.174 4.876 13.802 1.00 97.06 86 VAL A CA 1
ATOM 666 C C . VAL A 1 86 ? -12.696 4.932 13.917 1.00 97.06 86 VAL A C 1
ATOM 668 O O . VAL A 1 86 ? -13.192 5.332 14.963 1.00 97.06 86 VAL A O 1
ATOM 671 N N . ASN A 1 87 ? -13.430 4.456 12.907 1.00 96.94 87 ASN A N 1
ATOM 672 C CA . ASN A 1 87 ? -14.893 4.435 12.946 1.00 96.94 87 ASN A CA 1
ATOM 673 C C . ASN A 1 87 ? -15.436 3.613 14.129 1.00 96.94 87 ASN A C 1
ATOM 675 O O . ASN A 1 87 ? -16.371 4.053 14.792 1.00 96.94 87 ASN A O 1
ATOM 679 N N . GLU A 1 88 ? -14.855 2.445 14.422 1.00 96.62 88 GLU A N 1
ATOM 680 C CA . GLU A 1 88 ? -15.266 1.638 15.581 1.00 96.62 88 GLU A CA 1
ATOM 681 C C . GLU A 1 88 ? -14.948 2.337 16.906 1.00 96.62 88 GLU A C 1
ATOM 683 O O . GLU A 1 88 ? -15.768 2.353 17.824 1.00 96.62 88 GLU A O 1
ATOM 688 N N . ILE A 1 89 ? -13.784 2.978 17.015 1.00 96.62 89 ILE A N 1
ATOM 689 C CA . ILE A 1 89 ? -13.435 3.753 18.209 1.00 96.62 89 ILE A CA 1
ATOM 690 C C . ILE A 1 89 ? -14.411 4.917 18.410 1.00 96.62 89 ILE A C 1
ATOM 692 O O . ILE A 1 89 ? -14.878 5.136 19.527 1.00 96.62 89 ILE A O 1
ATOM 696 N N . GLU A 1 90 ? -14.764 5.628 17.343 1.00 97.12 90 GLU A N 1
ATOM 697 C CA . GLU A 1 90 ? -15.731 6.724 17.395 1.00 97.12 90 GLU A CA 1
ATOM 698 C C . GLU A 1 90 ? -17.142 6.236 17.753 1.00 97.12 90 GLU A C 1
ATOM 700 O O . GLU A 1 90 ? -17.850 6.910 18.499 1.00 97.12 90 GLU A O 1
ATOM 705 N N . ALA A 1 91 ? -17.539 5.051 17.280 1.00 97.12 91 ALA A N 1
ATOM 706 C CA . ALA A 1 91 ? -18.870 4.495 17.508 1.00 97.12 91 ALA A CA 1
ATOM 707 C C . ALA A 1 91 ? -19.095 3.983 18.940 1.00 97.12 91 ALA A C 1
ATOM 709 O O . ALA A 1 91 ? -20.196 4.136 19.471 1.00 97.12 91 ALA A O 1
ATOM 710 N N . ARG A 1 92 ? -18.087 3.350 19.560 1.00 96.06 92 ARG A N 1
ATOM 711 C CA . ARG A 1 92 ? -18.245 2.668 20.865 1.00 96.06 92 ARG A CA 1
ATOM 712 C C . ARG A 1 92 ? -17.170 2.978 21.910 1.00 96.06 92 ARG A C 1
ATOM 714 O O . ARG A 1 92 ? -17.342 2.624 23.071 1.00 96.06 92 ARG A O 1
ATOM 721 N N . GLY A 1 93 ? -16.061 3.606 21.526 1.00 93.50 93 GLY A N 1
ATOM 722 C CA . GLY A 1 93 ? -14.870 3.753 22.370 1.00 93.50 93 GLY A CA 1
ATOM 723 C C . GLY A 1 93 ? -14.658 5.130 23.001 1.00 93.50 93 GLY A C 1
ATOM 724 O O . GLY A 1 93 ? -13.892 5.219 23.955 1.00 93.50 93 GLY A O 1
ATOM 725 N N . MET A 1 94 ? -15.315 6.188 22.515 1.00 94.69 94 MET A N 1
ATOM 726 C CA . MET A 1 94 ? -14.980 7.581 22.871 1.00 94.69 94 MET A CA 1
ATOM 727 C C . MET A 1 94 ? -15.067 7.909 24.366 1.00 94.69 94 MET A C 1
ATOM 729 O O . MET A 1 94 ? -14.243 8.675 24.862 1.00 94.69 94 MET A O 1
ATOM 733 N N . ASP A 1 95 ? -16.009 7.299 25.085 1.00 95.88 95 ASP A N 1
ATOM 734 C CA . ASP A 1 95 ? -16.195 7.514 26.527 1.00 95.88 95 ASP A CA 1
ATOM 735 C C . ASP A 1 95 ? -15.368 6.544 27.395 1.00 95.88 95 ASP A C 1
ATOM 737 O O . ASP A 1 95 ? -15.471 6.550 28.623 1.00 95.88 95 ASP A O 1
ATOM 741 N N . SER A 1 96 ? -14.536 5.695 26.781 1.00 95.44 96 SER A N 1
ATOM 742 C CA . SER A 1 96 ? -13.691 4.742 27.507 1.00 95.44 96 SER A CA 1
ATOM 743 C C . SER A 1 96 ? -12.542 5.458 28.216 1.00 95.44 96 SER A C 1
ATOM 745 O O . SER A 1 96 ? -11.704 6.118 27.593 1.00 95.44 96 SER A O 1
ATOM 747 N N . GLU A 1 97 ? -12.452 5.287 29.536 1.00 96.38 97 GLU A N 1
ATOM 748 C CA . GLU A 1 97 ? -11.375 5.878 30.325 1.00 96.38 97 GLU A CA 1
ATOM 749 C C . GLU A 1 97 ? -10.005 5.338 29.884 1.00 96.38 97 GLU A C 1
ATOM 751 O O . GLU A 1 97 ? -9.752 4.134 29.866 1.00 96.38 97 GLU A O 1
ATOM 756 N N . GLY A 1 98 ? -9.082 6.243 29.552 1.00 95.56 98 GLY A N 1
ATOM 757 C CA . GLY A 1 98 ? -7.731 5.859 29.148 1.00 95.56 98 GLY A CA 1
ATOM 758 C C . GLY A 1 98 ? -7.649 5.232 27.754 1.00 95.56 98 GLY A C 1
ATOM 759 O O . GLY A 1 98 ? -6.725 4.454 27.510 1.00 95.56 98 GLY A O 1
ATOM 760 N N . ILE A 1 99 ? -8.565 5.579 26.843 1.00 94.56 99 ILE A N 1
ATOM 761 C CA . ILE A 1 99 ? -8.470 5.238 25.419 1.00 94.56 99 ILE A CA 1
ATOM 762 C C . ILE A 1 99 ? -7.062 5.530 24.866 1.00 94.56 99 ILE A C 1
ATOM 764 O O . ILE A 1 99 ? -6.448 6.547 25.193 1.00 94.56 99 ILE A O 1
ATOM 768 N N . TYR A 1 100 ? -6.514 4.590 24.092 1.00 94.62 100 TYR A N 1
ATOM 769 C CA . TYR A 1 100 ? -5.121 4.551 23.605 1.00 94.62 100 TYR A CA 1
ATOM 770 C C . TYR A 1 100 ? -4.011 4.408 24.665 1.00 94.62 100 TYR A C 1
ATOM 772 O O . TYR A 1 100 ? -2.871 4.127 24.299 1.00 94.62 100 TYR A O 1
ATOM 780 N N . ARG A 1 101 ? -4.304 4.569 25.962 1.00 96.62 101 ARG A N 1
ATOM 781 C CA . ARG A 1 101 ? -3.340 4.374 27.061 1.00 96.62 101 ARG A CA 1
ATOM 782 C C . ARG A 1 101 ? -3.411 2.964 27.644 1.00 96.62 101 ARG A C 1
ATOM 784 O O . ARG A 1 101 ? -2.377 2.382 27.959 1.00 96.62 101 ARG A O 1
ATOM 791 N N . VAL A 1 102 ? -4.617 2.434 27.829 1.00 95.88 102 VAL A N 1
ATOM 792 C CA . VAL A 1 102 ? -4.841 1.070 28.326 1.00 95.88 102 VAL A CA 1
ATOM 793 C C . VAL A 1 102 ? -4.704 0.090 27.161 1.00 95.88 102 VAL A C 1
ATOM 795 O O . VAL A 1 102 ? -5.283 0.301 26.098 1.00 95.88 102 VAL A O 1
ATOM 798 N N . SER A 1 103 ? -3.911 -0.966 27.347 1.00 95.25 103 SER A N 1
ATOM 799 C CA . SER A 1 103 ? -3.711 -2.011 26.335 1.00 95.25 103 SER A CA 1
ATOM 800 C C . SER A 1 103 ? -4.744 -3.126 26.489 1.00 95.25 103 SER A C 1
ATOM 802 O O . SER A 1 103 ? -5.023 -3.549 27.609 1.00 95.25 103 SER A O 1
ATOM 804 N N . GLY A 1 104 ? -5.276 -3.608 25.364 1.00 94.00 104 GLY A N 1
ATOM 805 C CA . GLY A 1 104 ? -6.039 -4.858 25.309 1.00 94.00 104 GLY A CA 1
ATOM 806 C C . GLY A 1 104 ? -5.138 -6.090 25.425 1.00 94.00 104 GLY A C 1
ATOM 807 O O . GLY A 1 104 ? -3.914 -5.973 25.566 1.00 94.00 104 GLY A O 1
ATOM 808 N N . PHE A 1 105 ? -5.734 -7.278 25.348 1.00 96.94 105 PHE A N 1
ATOM 809 C CA . PHE A 1 105 ? -4.974 -8.523 25.379 1.00 96.94 105 PHE A CA 1
ATOM 810 C C . PHE A 1 105 ? -4.151 -8.698 24.093 1.00 96.94 105 PHE A C 1
ATOM 812 O O . PHE A 1 105 ? -4.606 -8.417 22.984 1.00 96.94 105 PHE A O 1
ATOM 819 N N . ALA A 1 106 ? -2.893 -9.117 24.243 1.00 96.69 106 ALA A N 1
ATOM 820 C CA . ALA A 1 106 ? -1.943 -9.160 23.131 1.00 96.69 106 ALA A CA 1
ATOM 821 C C . ALA A 1 106 ? -2.336 -10.178 22.046 1.00 96.69 106 ALA A C 1
ATOM 823 O O . ALA A 1 106 ? -2.114 -9.935 20.862 1.00 96.69 106 ALA A O 1
ATOM 824 N N . ASP A 1 107 ? -2.923 -11.301 22.449 1.00 97.44 107 ASP A N 1
ATOM 825 C CA . ASP A 1 107 ? -3.450 -12.337 21.565 1.00 97.44 107 ASP A CA 1
ATOM 826 C C . ASP A 1 107 ? -4.692 -11.870 20.797 1.00 97.44 107 ASP A C 1
ATOM 828 O O . ASP A 1 107 ? -4.786 -12.136 19.601 1.00 97.44 107 ASP A O 1
ATOM 832 N N . GLU A 1 108 ? -5.590 -11.106 21.424 1.00 97.00 108 GLU A N 1
ATOM 833 C CA . GLU A 1 108 ? -6.731 -10.483 20.736 1.00 97.00 108 GLU A CA 1
ATOM 834 C C . GLU A 1 108 ? -6.279 -9.457 19.686 1.00 97.00 108 GLU A C 1
ATOM 836 O O . GLU A 1 108 ? -6.780 -9.448 18.560 1.00 97.00 108 GLU A O 1
ATOM 841 N N . ILE A 1 109 ? -5.278 -8.630 20.013 1.00 96.06 109 ILE A N 1
ATOM 842 C CA . ILE A 1 109 ? -4.688 -7.673 19.063 1.00 96.06 109 ILE A CA 1
ATOM 843 C C . ILE A 1 109 ? -4.089 -8.410 17.858 1.00 96.06 109 ILE A C 1
ATOM 845 O O . ILE A 1 109 ? -4.244 -7.970 16.717 1.00 96.06 109 ILE A O 1
ATOM 849 N N . GLU A 1 110 ? -3.394 -9.523 18.090 1.00 94.69 110 GLU A N 1
ATOM 850 C CA . GLU A 1 110 ? -2.779 -10.297 17.014 1.00 94.69 110 GLU A CA 1
ATOM 851 C C . GLU A 1 110 ? -3.823 -11.035 16.165 1.00 94.69 110 GLU A C 1
ATOM 853 O O . GLU A 1 110 ? -3.726 -11.037 14.937 1.00 94.69 110 GLU A O 1
ATOM 858 N N . ALA A 1 111 ? -4.868 -11.580 16.792 1.00 95.62 111 ALA A N 1
ATOM 859 C CA . ALA A 1 111 ? -6.005 -12.166 16.091 1.00 95.62 111 ALA A CA 1
ATOM 860 C C . ALA A 1 111 ? -6.685 -11.145 15.166 1.00 95.62 111 ALA A C 1
ATOM 862 O O . ALA A 1 111 ? -6.995 -11.466 14.017 1.00 95.62 111 ALA A O 1
ATOM 863 N N . LEU A 1 112 ? -6.840 -9.898 15.622 1.00 96.06 112 LEU A N 1
ATOM 864 C CA . LEU A 1 112 ? -7.428 -8.833 14.817 1.00 96.06 112 LEU A CA 1
ATOM 865 C C . LEU A 1 112 ? -6.552 -8.450 13.613 1.00 96.06 112 LEU A C 1
ATOM 867 O O . LEU A 1 112 ? -7.060 -8.274 12.504 1.00 96.06 112 LEU A O 1
ATOM 871 N N . LYS A 1 113 ? -5.227 -8.363 13.786 1.00 94.50 113 LYS A N 1
ATOM 872 C CA . LYS A 1 113 ? -4.312 -8.133 12.653 1.00 94.50 113 LYS A CA 1
ATOM 873 C C . LYS A 1 113 ? -4.405 -9.248 11.616 1.00 94.50 113 LYS A C 1
ATOM 875 O O . LYS A 1 113 ? -4.485 -8.961 10.424 1.00 94.50 113 LYS A O 1
ATOM 880 N N . LEU A 1 114 ? -4.433 -10.503 12.068 1.00 91.88 114 LEU A N 1
ATOM 881 C CA . LEU A 1 114 ? -4.575 -11.665 11.191 1.00 91.88 114 LEU A CA 1
ATOM 882 C C . LEU A 1 114 ? -5.903 -11.640 10.427 1.00 91.88 114 LEU A C 1
ATOM 884 O O . LEU A 1 114 ? -5.925 -11.984 9.245 1.00 91.88 114 LEU A O 1
ATOM 888 N N . ALA A 1 115 ? -6.991 -11.206 11.069 1.00 94.12 115 ALA A N 1
ATOM 889 C CA . ALA A 1 115 ? -8.281 -11.023 10.409 1.00 94.12 115 ALA A CA 1
ATOM 890 C C . ALA A 1 115 ? -8.191 -9.975 9.289 1.00 94.12 115 ALA A C 1
ATOM 892 O O . ALA A 1 115 ? -8.592 -10.249 8.163 1.00 94.12 115 ALA A O 1
ATOM 893 N N . PHE A 1 116 ? -7.584 -8.813 9.540 1.00 94.12 116 PHE A N 1
ATOM 894 C CA . PHE A 1 116 ? -7.361 -7.800 8.501 1.00 94.12 116 PHE A CA 1
ATOM 895 C C . PHE A 1 116 ? -6.464 -8.283 7.358 1.00 94.12 116 PHE A C 1
ATOM 897 O O . PHE A 1 116 ? -6.758 -8.008 6.195 1.00 94.12 116 PHE A O 1
ATOM 904 N N . ASP A 1 117 ? -5.388 -9.007 7.667 1.00 90.62 117 ASP A N 1
ATOM 905 C CA . ASP A 1 117 ? -4.479 -9.538 6.650 1.00 90.62 117 ASP A CA 1
ATOM 906 C C . ASP A 1 117 ? -5.158 -10.588 5.755 1.00 90.62 117 ASP A C 1
ATOM 908 O O . ASP A 1 117 ? -4.818 -10.721 4.577 1.00 90.62 117 ASP A O 1
ATOM 912 N N . LYS A 1 118 ? -6.106 -11.348 6.309 1.00 89.19 118 LYS A N 1
ATOM 913 C CA . LYS A 1 118 ? -6.798 -12.436 5.616 1.00 89.19 118 LYS A CA 1
ATOM 914 C C . LYS A 1 118 ? -8.054 -11.968 4.883 1.00 89.19 118 LYS A C 1
ATOM 916 O O . LYS A 1 118 ? -8.240 -12.305 3.716 1.00 89.19 118 LYS A O 1
ATOM 921 N N . ASP A 1 119 ? -8.909 -11.227 5.578 1.00 90.75 119 ASP A N 1
ATOM 922 C CA . ASP A 1 119 ? -10.271 -10.904 5.152 1.00 90.75 119 ASP A CA 1
ATOM 923 C C . ASP A 1 119 ? -10.390 -9.453 4.638 1.00 90.75 119 ASP A C 1
ATOM 925 O O . ASP A 1 119 ? -11.410 -9.065 4.064 1.00 90.75 119 ASP A O 1
ATOM 929 N N . GLY A 1 120 ? -9.336 -8.642 4.782 1.00 89.94 120 GLY A N 1
ATOM 930 C CA . GLY A 1 120 ? -9.275 -7.286 4.244 1.00 89.94 120 GLY A CA 1
ATOM 931 C C . GLY A 1 120 ? -10.364 -6.378 4.819 1.00 89.94 120 GLY A C 1
ATOM 932 O O . GLY A 1 120 ? -10.569 -6.314 6.030 1.00 89.94 120 GLY A O 1
ATOM 933 N N . GLU A 1 121 ? -11.092 -5.671 3.949 1.00 90.25 121 GLU A N 1
ATOM 934 C CA . GLU A 1 121 ? -12.204 -4.799 4.361 1.00 90.25 121 GLU A CA 1
ATOM 935 C C . GLU A 1 121 ? -13.356 -5.556 5.043 1.00 90.25 121 GLU A C 1
ATOM 937 O O . GLU A 1 121 ? -14.113 -4.954 5.811 1.00 90.25 121 GLU A O 1
ATOM 942 N N . ALA A 1 122 ? -13.472 -6.868 4.810 1.00 91.56 122 ALA A N 1
ATOM 943 C CA . ALA A 1 122 ? -14.502 -7.715 5.401 1.00 91.56 122 ALA A CA 1
ATOM 944 C C . ALA A 1 122 ? -14.167 -8.197 6.826 1.00 91.56 122 ALA A C 1
ATOM 946 O O . ALA A 1 122 ? -15.030 -8.797 7.458 1.00 91.56 122 ALA A O 1
ATOM 947 N N . ALA A 1 123 ? -12.964 -7.922 7.346 1.00 93.19 123 ALA A N 1
ATOM 948 C CA . ALA A 1 123 ? -12.554 -8.317 8.697 1.00 93.19 123 ALA A CA 1
ATOM 949 C C . ALA A 1 123 ? -13.480 -7.739 9.782 1.00 93.19 123 ALA A C 1
ATOM 951 O O . ALA A 1 123 ? -13.758 -6.542 9.762 1.00 93.19 123 ALA A O 1
ATOM 952 N N . ASP A 1 124 ? -13.946 -8.559 10.719 1.00 90.94 124 ASP A N 1
ATOM 953 C CA . ASP A 1 124 ? -14.864 -8.142 11.790 1.00 90.94 124 ASP A CA 1
ATOM 954 C C . ASP A 1 124 ? -14.115 -7.54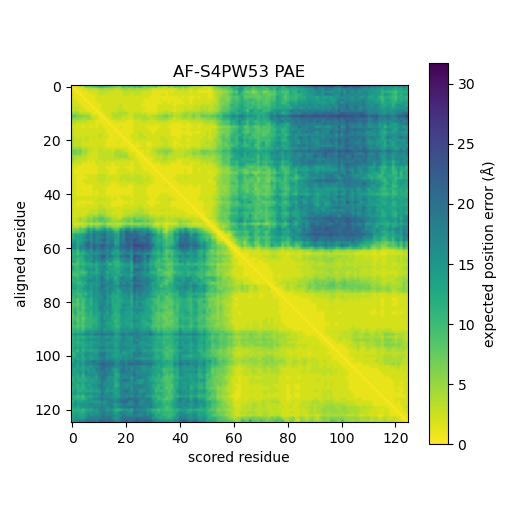3 13.000 1.00 90.94 124 ASP A C 1
ATOM 956 O O . ASP A 1 124 ? -12.992 -7.967 13.283 1.00 90.94 124 ASP A O 1
ATOM 960 N N . LEU A 1 125 ? -14.714 -6.549 13.676 1.00 85.62 125 LEU A N 1
ATOM 961 C CA . LEU A 1 125 ? -14.092 -5.722 14.733 1.00 85.62 125 LEU A CA 1
ATOM 962 C C . LEU A 1 125 ? -14.862 -5.700 16.058 1.00 85.62 125 LEU A C 1
ATOM 964 O O . LEU A 1 125 ? -16.065 -5.363 16.084 1.00 85.62 125 LEU A O 1
#